Protein AF-A0A7C4DDK6-F1 (afdb_monomer_lite)

pLDDT: mean 87.46, std 12.71, range [52.12, 97.56]

Sequence (70 aa):
MVCKLGEKSEGKVFIKRSEVVGKQVVEKRGYVIGTVKDLSFSLTPEGVELAISVDSAGRELNIPWADIQA

Structure (mmCIF, N/CA/C/O backbone):
data_AF-A0A7C4DDK6-F1
#
_entry.id   AF-A0A7C4DDK6-F1
#
loop_
_atom_site.group_PDB
_atom_site.id
_atom_site.type_symbol
_atom_site.label_atom_id
_atom_site.label_alt_id
_atom_site.label_comp_id
_atom_site.label_asym_id
_atom_site.label_entity_id
_atom_site.label_seq_id
_atom_site.pdbx_PDB_ins_code
_atom_site.Cartn_x
_atom_site.Cartn_y
_atom_site.Cartn_z
_atom_site.occupancy
_atom_site.B_iso_or_equiv
_atom_site.auth_seq_id
_atom_site.auth_comp_id
_atom_site.auth_asym_id
_atom_site.auth_atom_id
_atom_site.pdbx_PDB_model_num
ATOM 1 N N . MET A 1 1 ? -2.041 -5.570 22.481 1.00 52.12 1 MET A N 1
ATOM 2 C CA . MET A 1 1 ? -3.107 -5.098 21.571 1.00 52.12 1 MET A CA 1
ATOM 3 C C . MET A 1 1 ? -4.437 -5.538 22.161 1.00 52.12 1 MET A C 1
ATOM 5 O O . MET A 1 1 ? -4.611 -6.729 22.371 1.00 52.12 1 MET A O 1
ATOM 9 N N . VAL A 1 2 ? -5.319 -4.605 22.519 1.00 52.47 2 VAL A N 1
ATOM 10 C CA . VAL A 1 2 ? -6.657 -4.921 23.047 1.00 52.47 2 VAL A CA 1
ATOM 11 C C . VAL A 1 2 ? -7.658 -4.538 21.966 1.00 52.47 2 VAL A C 1
ATOM 13 O O . VAL A 1 2 ? -7.709 -3.377 21.572 1.00 52.47 2 VAL A O 1
ATOM 16 N N . CYS A 1 3 ? -8.407 -5.509 21.446 1.00 63.78 3 CYS A N 1
ATOM 17 C CA . CYS A 1 3 ? -9.403 -5.279 20.404 1.00 63.78 3 CYS A CA 1
ATOM 18 C C . CYS A 1 3 ? -10.801 -5.379 21.023 1.00 63.78 3 CYS A C 1
ATOM 20 O O . CYS A 1 3 ? -11.127 -6.387 21.649 1.00 63.78 3 CYS A O 1
ATOM 22 N N . LYS A 1 4 ? -11.625 -4.338 20.867 1.00 66.94 4 LYS A N 1
ATOM 23 C CA . LYS A 1 4 ? -13.059 -4.420 21.159 1.00 66.94 4 LYS A CA 1
ATOM 24 C C . LYS A 1 4 ? -13.747 -4.912 19.891 1.00 66.94 4 LYS A C 1
ATOM 26 O O . LYS A 1 4 ? -13.752 -4.202 18.889 1.00 66.94 4 LYS A O 1
ATOM 31 N N . LEU A 1 5 ? -14.297 -6.122 19.935 1.00 60.09 5 LEU A N 1
ATOM 32 C CA . LEU A 1 5 ? -15.157 -6.638 18.873 1.00 60.09 5 LEU A CA 1
ATOM 33 C C . LEU A 1 5 ? -16.468 -5.839 18.906 1.00 60.09 5 LEU A C 1
ATOM 35 O O . LEU A 1 5 ? -17.365 -6.142 19.684 1.00 60.09 5 LEU A O 1
ATOM 39 N N . GLY A 1 6 ? -16.520 -4.752 18.138 1.00 58.97 6 GLY A N 1
ATOM 40 C CA . GLY A 1 6 ? -17.740 -3.982 17.909 1.00 58.97 6 GLY A CA 1
ATOM 41 C C . GLY A 1 6 ? -18.669 -4.682 16.916 1.00 58.97 6 GLY A C 1
ATOM 42 O O . GLY A 1 6 ? -18.228 -5.521 16.127 1.00 58.97 6 GLY A O 1
ATOM 43 N N . GLU A 1 7 ? -19.952 -4.326 16.964 1.00 59.31 7 GLU A N 1
ATOM 44 C CA . GLU A 1 7 ? -21.006 -4.846 16.089 1.00 59.31 7 GLU A CA 1
ATOM 45 C C . GLU A 1 7 ? -20.639 -4.717 14.601 1.00 59.31 7 GLU A C 1
ATOM 47 O O . GLU A 1 7 ? -19.939 -3.783 14.188 1.00 59.31 7 GLU A O 1
ATOM 52 N N . LYS A 1 8 ? -21.098 -5.692 13.798 1.00 55.41 8 LYS A N 1
ATOM 53 C CA . LYS A 1 8 ? -20.926 -5.726 12.338 1.00 55.41 8 LYS A CA 1
ATOM 54 C C . LYS A 1 8 ? -21.256 -4.350 11.769 1.00 55.41 8 LYS A C 1
ATOM 56 O O . LYS A 1 8 ? -22.404 -3.924 11.788 1.00 55.41 8 LYS A O 1
ATOM 61 N N . SER A 1 9 ? -20.239 -3.661 11.266 1.00 58.06 9 SER A N 1
ATOM 62 C CA . SER A 1 9 ? -20.444 -2.368 10.629 1.00 58.06 9 SER A CA 1
ATOM 63 C C . SER A 1 9 ? -20.973 -2.642 9.229 1.00 58.06 9 SER A C 1
ATOM 65 O O . SER A 1 9 ? -20.210 -3.044 8.348 1.00 58.06 9 SER A O 1
ATOM 67 N N . GLU A 1 10 ? -22.283 -2.500 9.044 1.00 64.38 10 GLU A N 1
ATOM 68 C CA . GLU A 1 10 ? -22.902 -2.579 7.723 1.00 64.38 10 GLU A CA 1
ATOM 69 C C . GLU A 1 10 ? -22.174 -1.617 6.768 1.00 64.38 10 GLU A C 1
ATOM 71 O O . GLU A 1 10 ? -21.947 -0.450 7.086 1.00 64.38 10 GLU A O 1
ATOM 76 N N . GLY A 1 11 ? -21.711 -2.143 5.630 1.00 72.31 11 GLY A N 1
ATOM 77 C CA . GLY A 1 11 ? -21.021 -1.368 4.593 1.00 72.31 11 GLY A CA 1
ATOM 78 C C . GLY A 1 11 ? -19.491 -1.288 4.680 1.00 72.31 11 GLY A C 1
ATOM 79 O O . GLY A 1 11 ? -18.888 -0.692 3.791 1.00 72.31 11 GLY A O 1
ATOM 80 N N . LYS A 1 12 ? -18.821 -1.889 5.677 1.00 77.44 12 LYS A N 1
ATOM 81 C CA . LYS A 1 12 ? -17.344 -1.930 5.698 1.00 77.44 12 LYS A CA 1
ATOM 82 C C . LYS A 1 12 ? -16.791 -3.131 4.936 1.00 77.44 12 LYS A C 1
ATOM 84 O O . LYS A 1 12 ? -17.098 -4.277 5.258 1.00 77.44 12 LYS A O 1
ATOM 89 N N . VAL A 1 13 ? -15.909 -2.856 3.979 1.00 82.19 13 VAL A N 1
ATOM 90 C CA . VAL A 1 13 ? -15.114 -3.872 3.283 1.00 82.19 13 VAL A CA 1
ATOM 91 C C . VAL A 1 13 ? -13.729 -3.916 3.915 1.00 82.19 13 VAL A C 1
ATOM 93 O O . VAL A 1 13 ? -13.020 -2.912 3.956 1.00 82.19 13 VAL A O 1
ATOM 96 N N . PHE A 1 14 ? -13.350 -5.083 4.429 1.00 85.88 14 PHE A N 1
ATOM 97 C CA . PHE A 1 14 ? -11.996 -5.321 4.914 1.00 85.88 14 PHE A CA 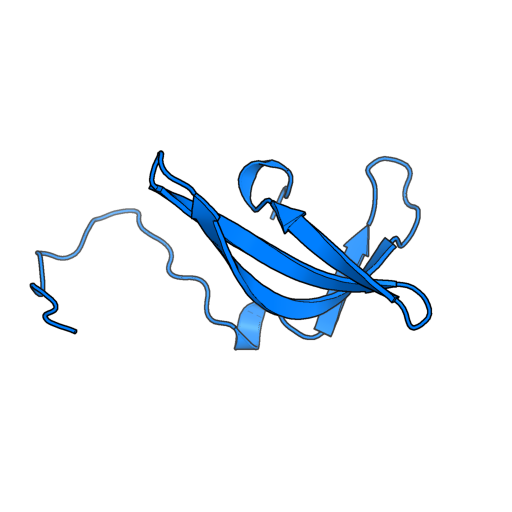1
ATOM 98 C C . PHE A 1 14 ? -11.149 -5.847 3.767 1.00 85.88 14 PHE A C 1
ATOM 100 O O . PHE A 1 14 ? -11.463 -6.895 3.210 1.00 85.88 14 PHE A O 1
ATOM 107 N N . ILE A 1 15 ? -10.073 -5.132 3.455 1.00 87.75 15 ILE A N 1
ATOM 108 C CA . ILE A 1 15 ? -9.108 -5.541 2.440 1.00 87.75 15 ILE A CA 1
ATOM 109 C C . ILE A 1 15 ? -7.984 -6.312 3.127 1.00 87.75 15 ILE A C 1
ATOM 111 O O . ILE A 1 15 ? -7.342 -5.817 4.057 1.00 87.75 15 ILE A O 1
ATOM 115 N N . LYS A 1 16 ? -7.739 -7.539 2.676 1.00 91.94 16 LYS A N 1
ATOM 116 C CA . LYS A 1 16 ? -6.631 -8.370 3.143 1.00 91.94 16 LYS A CA 1
ATOM 117 C C . LYS A 1 16 ? -5.394 -8.103 2.303 1.00 91.94 16 LYS A C 1
ATOM 119 O O . LYS A 1 16 ? -5.470 -7.894 1.097 1.00 91.94 16 LYS A O 1
ATOM 124 N N . ARG A 1 17 ? -4.223 -8.256 2.922 1.00 93.50 17 ARG A N 1
ATOM 125 C CA . ARG A 1 17 ? -2.925 -8.215 2.231 1.00 93.50 17 ARG A CA 1
ATOM 126 C C . ARG A 1 17 ? -2.907 -9.076 0.963 1.00 93.50 17 ARG A C 1
ATOM 128 O O . ARG A 1 17 ? -2.455 -8.616 -0.080 1.00 93.50 17 ARG A O 1
ATOM 135 N N . SER A 1 18 ? -3.419 -10.304 1.048 1.00 95.06 18 SER A N 1
ATOM 136 C CA . SER A 1 18 ? -3.450 -11.255 -0.071 1.00 95.06 18 SER A CA 1
ATOM 137 C C . SER A 1 18 ? -4.268 -10.778 -1.271 1.00 95.06 18 SER A C 1
ATOM 139 O O . SER A 1 18 ? -4.087 -11.299 -2.362 1.00 95.06 18 SER A O 1
ATOM 141 N N . GLU A 1 19 ? -5.181 -9.826 -1.079 1.00 93.44 19 GLU A N 1
ATOM 142 C CA . GLU A 1 19 ? -5.996 -9.269 -2.159 1.00 93.44 19 GLU A CA 1
ATOM 143 C C . 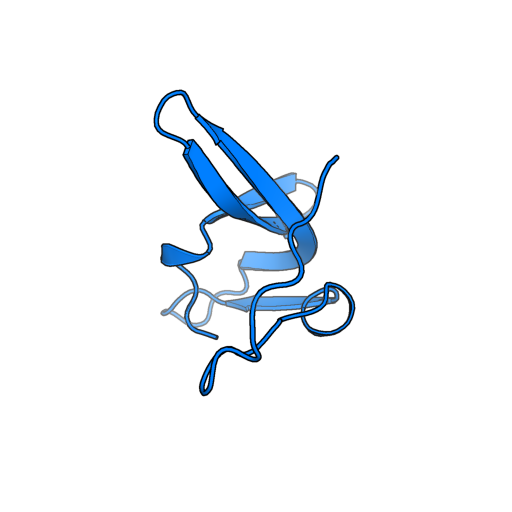GLU A 1 19 ? -5.273 -8.147 -2.906 1.00 93.44 19 GLU A C 1
ATOM 145 O O . GLU A 1 19 ? -5.670 -7.831 -4.020 1.00 93.44 19 GLU A O 1
ATOM 150 N N . VAL A 1 20 ? -4.230 -7.546 -2.320 1.00 93.88 20 VAL A N 1
ATOM 151 C CA . VAL A 1 20 ? -3.558 -6.345 -2.851 1.00 93.88 20 VAL A CA 1
ATOM 152 C C . VAL A 1 20 ? -2.132 -6.636 -3.309 1.00 93.88 20 VAL A C 1
ATOM 154 O O . VAL A 1 20 ? -1.692 -6.110 -4.329 1.00 93.88 20 VAL A O 1
ATOM 157 N N . VAL A 1 21 ? -1.400 -7.474 -2.574 1.00 96.19 21 VAL A N 1
ATOM 158 C CA . VAL A 1 21 ? -0.007 -7.805 -2.896 1.00 96.19 21 VAL A CA 1
ATOM 159 C C . VAL A 1 21 ? 0.081 -8.474 -4.268 1.00 96.19 21 VAL A C 1
ATOM 161 O O . VAL A 1 21 ? -0.706 -9.356 -4.598 1.00 96.19 21 VAL A O 1
ATOM 164 N N . GLY A 1 22 ? 1.053 -8.039 -5.070 1.00 96.12 22 GLY A N 1
ATOM 165 C CA . GLY A 1 22 ? 1.249 -8.483 -6.448 1.00 96.12 22 GLY A CA 1
ATOM 166 C C . GLY A 1 22 ? 0.470 -7.678 -7.492 1.00 96.12 22 GLY A C 1
ATOM 167 O O . GLY A 1 22 ? 0.756 -7.818 -8.680 1.00 96.12 22 GLY A O 1
ATOM 168 N N . LYS A 1 23 ? -0.469 -6.804 -7.095 1.00 95.50 23 LYS A N 1
ATOM 169 C CA . LYS A 1 23 ? -1.117 -5.886 -8.043 1.00 95.50 23 LYS A CA 1
ATOM 170 C C . LYS A 1 23 ? -0.134 -4.831 -8.548 1.00 95.50 23 LYS A C 1
ATOM 172 O O . LYS A 1 23 ? 0.762 -4.398 -7.821 1.00 95.50 23 LYS A O 1
ATOM 177 N N . GLN A 1 24 ? -0.336 -4.391 -9.787 1.00 95.69 24 GLN A N 1
ATOM 178 C CA . GLN A 1 24 ? 0.384 -3.252 -10.346 1.00 95.69 24 GLN A CA 1
ATOM 179 C C . GLN A 1 24 ? -0.270 -1.946 -9.908 1.00 95.69 24 GLN A C 1
ATOM 181 O O . GLN A 1 24 ? -1.492 -1.809 -9.956 1.00 95.69 24 GLN A O 1
ATOM 186 N N . VAL A 1 25 ? 0.555 -0.977 -9.526 1.00 95.06 25 VAL A N 1
ATOM 187 C CA . VAL A 1 25 ? 0.119 0.402 -9.327 1.00 95.06 25 VAL A CA 1
ATOM 188 C C . VAL A 1 25 ? 0.387 1.169 -10.609 1.00 95.06 25 VAL A C 1
ATOM 190 O O . VAL A 1 25 ? 1.511 1.177 -11.115 1.00 95.06 25 VAL A O 1
ATOM 193 N N . VAL A 1 26 ? -0.655 1.807 -11.130 1.00 94.31 26 VAL A N 1
ATOM 194 C CA . VAL A 1 26 ? -0.617 2.537 -12.394 1.00 94.31 26 VAL A CA 1
ATOM 195 C C . VAL A 1 26 ? -1.007 3.985 -12.125 1.00 94.31 26 VAL A C 1
ATOM 197 O O . VAL A 1 26 ? -2.019 4.260 -11.484 1.00 94.31 26 VAL A O 1
ATOM 200 N N . GLU A 1 27 ? -0.189 4.921 -12.590 1.00 92.50 27 GLU A N 1
ATOM 201 C CA . GLU A 1 27 ? -0.504 6.345 -12.553 1.00 92.50 27 GLU A CA 1
ATOM 202 C C . GLU A 1 27 ? -1.689 6.651 -13.487 1.00 92.50 27 GLU A C 1
ATOM 204 O O . GLU A 1 27 ? -1.909 5.957 -14.479 1.00 92.50 27 GLU A O 1
ATOM 209 N N . LYS A 1 28 ? -2.414 7.753 -13.260 1.00 89.25 28 LYS A N 1
ATOM 210 C CA . LYS A 1 28 ? -3.533 8.206 -14.115 1.00 89.25 28 LYS A CA 1
ATOM 211 C C . LYS A 1 28 ? -3.206 8.285 -15.613 1.00 89.25 28 LYS A C 1
ATOM 213 O O . LYS A 1 28 ? -4.108 8.182 -16.436 1.00 89.25 28 LYS A O 1
ATOM 218 N N . ARG A 1 29 ? -1.937 8.490 -15.976 1.00 91.50 29 ARG A N 1
ATOM 219 C CA . ARG A 1 29 ? -1.468 8.553 -17.372 1.00 91.50 29 ARG A CA 1
ATOM 220 C C . ARG A 1 29 ? -1.179 7.177 -17.988 1.00 91.50 29 ARG A C 1
ATOM 222 O O . ARG A 1 29 ? -0.771 7.111 -19.141 1.00 91.50 29 ARG A O 1
ATOM 229 N N . GLY A 1 30 ? -1.383 6.094 -17.239 1.00 90.31 30 GLY A N 1
ATOM 230 C CA . GLY A 1 30 ? -1.145 4.717 -17.675 1.00 90.31 30 GLY A CA 1
ATOM 231 C C . GLY A 1 30 ? 0.270 4.199 -17.405 1.00 90.31 30 GLY A C 1
ATOM 232 O O . GLY A 1 30 ? 0.568 3.057 -17.747 1.00 90.31 30 GLY A O 1
ATOM 233 N N . TYR A 1 31 ? 1.149 4.998 -16.791 1.00 92.69 31 TYR A N 1
ATOM 234 C CA . TYR A 1 31 ? 2.499 4.552 -16.446 1.00 92.69 31 TYR A CA 1
ATOM 235 C C . TYR A 1 31 ? 2.477 3.617 -15.240 1.00 92.69 31 TYR A C 1
ATOM 237 O O . TYR A 1 31 ? 1.916 3.946 -14.196 1.00 92.69 31 TYR A O 1
ATOM 245 N N . VAL A 1 32 ? 3.120 2.457 -15.371 1.00 94.75 32 VAL A N 1
ATOM 246 C CA . VAL A 1 32 ? 3.288 1.524 -14.254 1.00 94.75 32 VAL A CA 1
ATOM 247 C C . VAL A 1 32 ? 4.322 2.101 -13.292 1.00 94.75 32 VAL A C 1
ATOM 249 O O . VAL A 1 32 ? 5.486 2.259 -13.652 1.00 94.75 32 VAL A O 1
ATOM 252 N N . ILE A 1 33 ? 3.889 2.397 -12.068 1.00 94.88 33 ILE A N 1
ATOM 253 C CA . ILE A 1 33 ? 4.755 2.858 -10.977 1.00 94.88 33 ILE A CA 1
ATOM 254 C C . ILE A 1 33 ? 5.526 1.668 -10.404 1.00 94.88 33 ILE A C 1
ATOM 256 O O . ILE A 1 33 ? 6.722 1.757 -10.153 1.00 94.88 33 ILE A O 1
ATOM 260 N N . GLY A 1 34 ? 4.853 0.533 -10.214 1.00 96.50 34 GLY A N 1
ATOM 261 C CA . GLY A 1 34 ? 5.486 -0.649 -9.646 1.00 96.50 34 GLY A CA 1
ATOM 262 C C . GLY A 1 34 ? 4.497 -1.726 -9.230 1.00 96.50 34 GLY A C 1
ATOM 263 O O . GLY A 1 34 ? 3.333 -1.712 -9.632 1.00 96.50 34 GLY A O 1
ATOM 264 N N . THR A 1 35 ? 4.973 -2.668 -8.418 1.00 97.56 35 THR A N 1
ATOM 265 C CA . THR A 1 35 ? 4.168 -3.783 -7.893 1.00 97.56 35 THR A CA 1
ATOM 266 C C . THR A 1 35 ? 4.034 -3.684 -6.380 1.00 97.56 35 THR A C 1
ATOM 268 O O . THR A 1 35 ? 5.027 -3.467 -5.685 1.00 97.56 35 THR A O 1
ATOM 271 N N . VAL A 1 36 ? 2.822 -3.868 -5.855 1.00 97.12 36 VAL A N 1
ATOM 272 C CA . VAL A 1 36 ? 2.578 -3.859 -4.407 1.00 97.12 36 VAL A CA 1
ATOM 273 C C . VAL A 1 36 ? 3.274 -5.048 -3.743 1.00 97.12 36 VAL A C 1
ATOM 275 O O . VAL A 1 36 ? 3.032 -6.197 -4.116 1.00 97.12 36 VAL A O 1
ATOM 278 N N . LYS A 1 37 ? 4.099 -4.784 -2.727 1.00 97.31 37 LYS A N 1
ATOM 279 C CA . LYS A 1 37 ? 4.776 -5.800 -1.906 1.00 97.31 37 LYS A CA 1
ATOM 280 C C . LYS A 1 37 ? 4.109 -6.036 -0.560 1.00 97.31 37 LYS A C 1
ATOM 282 O O . LYS A 1 37 ? 4.093 -7.175 -0.083 1.00 97.31 37 LYS A O 1
ATOM 287 N N . ASP A 1 38 ? 3.555 -4.988 0.041 1.00 96.19 38 ASP A N 1
ATOM 288 C CA . ASP A 1 38 ? 2.894 -5.096 1.337 1.00 96.19 38 ASP A CA 1
ATOM 289 C C . ASP A 1 38 ? 1.881 -3.974 1.584 1.00 96.19 38 ASP A C 1
ATOM 291 O O . ASP A 1 38 ? 1.808 -2.995 0.838 1.00 96.19 38 ASP A O 1
ATOM 295 N N . LEU A 1 39 ? 1.107 -4.138 2.655 1.00 95.06 39 LEU A N 1
ATOM 296 C CA . LEU A 1 39 ? 0.357 -3.061 3.289 1.00 95.06 39 LEU A CA 1
ATOM 297 C C . LEU A 1 39 ? 1.264 -2.404 4.329 1.00 95.06 39 LEU A C 1
ATOM 299 O O . LEU A 1 39 ? 1.874 -3.100 5.141 1.00 95.06 39 LEU A O 1
ATOM 303 N N . SER A 1 40 ? 1.332 -1.082 4.331 1.00 94.56 40 SER A N 1
ATOM 304 C CA . SER A 1 40 ? 2.124 -0.319 5.289 1.00 94.56 40 SER A CA 1
ATOM 305 C C . SER A 1 40 ? 1.258 0.722 5.991 1.00 94.56 40 SER A C 1
ATOM 307 O O . SER A 1 40 ? 0.121 0.999 5.608 1.00 94.56 40 SER A O 1
ATOM 309 N N . PHE A 1 41 ? 1.764 1.262 7.091 1.00 94.25 41 PHE A N 1
ATOM 310 C CA . PHE A 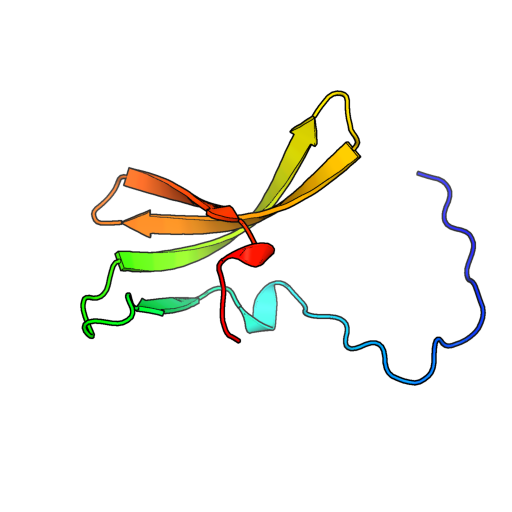1 41 ? 1.142 2.394 7.759 1.00 94.25 41 PHE A CA 1
ATOM 311 C C . PHE A 1 41 ? 2.219 3.291 8.355 1.00 94.25 41 PHE A C 1
ATOM 313 O O . PHE A 1 41 ? 3.256 2.805 8.815 1.00 94.25 41 PHE A O 1
ATOM 320 N N . SER A 1 42 ? 1.978 4.597 8.339 1.00 90.38 42 SER A N 1
ATOM 321 C CA . SER A 1 42 ? 2.801 5.576 9.036 1.00 90.38 42 SER A CA 1
ATOM 322 C C . SER A 1 42 ? 2.195 5.852 10.414 1.00 90.38 42 SER A C 1
ATOM 324 O O . SER A 1 42 ? 0.976 5.835 10.604 1.00 90.38 42 SER A O 1
ATOM 326 N N . LEU A 1 43 ? 3.066 6.066 11.399 1.00 91.81 43 LEU A N 1
ATOM 327 C CA . LEU A 1 43 ? 2.684 6.591 12.704 1.00 91.81 43 LEU A CA 1
ATOM 328 C C . LEU A 1 43 ? 3.063 8.066 12.727 1.00 91.81 43 LEU A C 1
ATOM 330 O O . LEU A 1 43 ? 4.248 8.399 12.722 1.00 91.81 43 LEU A O 1
ATOM 334 N N . THR A 1 44 ? 2.061 8.935 12.744 1.00 88.50 44 THR A N 1
ATOM 335 C CA . THR A 1 44 ? 2.235 10.381 12.863 1.00 88.50 44 THR A CA 1
ATOM 336 C C . THR A 1 44 ? 1.740 10.842 14.237 1.00 88.50 44 THR A C 1
ATOM 338 O O . THR A 1 44 ? 1.018 10.108 14.920 1.00 88.50 44 THR A O 1
ATOM 341 N N . PRO A 1 45 ? 2.099 12.057 14.686 1.00 93.31 45 PRO A N 1
ATOM 342 C CA . PRO A 1 45 ? 1.509 12.634 15.895 1.00 93.31 45 PRO A CA 1
ATOM 343 C C . PRO A 1 45 ? -0.022 12.767 15.828 1.00 93.31 45 PRO A C 1
ATOM 345 O O . PRO A 1 45 ? -0.680 12.811 16.865 1.00 93.31 45 PRO A O 1
ATOM 348 N N . GLU A 1 46 ? -0.580 12.838 14.618 1.00 90.44 46 GLU A N 1
ATOM 349 C CA . GLU A 1 46 ? -2.005 13.047 14.347 1.00 90.44 46 GLU A CA 1
ATOM 350 C C . GLU A 1 46 ? -2.781 11.725 14.248 1.00 90.44 46 GLU A C 1
ATOM 352 O O . GLU A 1 46 ? -3.997 11.706 14.445 1.00 90.44 46 GLU A O 1
ATOM 357 N N . GLY A 1 47 ? -2.095 10.604 14.000 1.00 91.00 47 GLY A N 1
ATOM 358 C CA . GLY A 1 47 ? -2.714 9.286 13.982 1.00 91.00 47 GLY A CA 1
ATOM 359 C C . GLY A 1 47 ? -1.955 8.239 13.172 1.00 91.00 47 GLY A C 1
ATOM 360 O O . GLY A 1 47 ? -0.732 8.255 13.053 1.00 91.00 47 GLY A O 1
ATOM 361 N N . VAL A 1 48 ? -2.717 7.277 12.652 1.00 92.25 48 VAL A N 1
ATOM 362 C CA . VAL A 1 48 ? -2.223 6.217 11.767 1.00 92.25 48 VAL A CA 1
ATOM 363 C C . VAL A 1 48 ? -2.692 6.531 10.355 1.00 92.25 48 VAL A C 1
ATOM 365 O O . VAL A 1 48 ? -3.900 6.604 10.125 1.00 92.25 48 VAL A O 1
ATOM 368 N N . GLU A 1 49 ? -1.769 6.649 9.406 1.00 92.88 49 GLU A N 1
ATOM 369 C CA . GLU A 1 49 ? -2.115 6.747 7.987 1.00 92.88 49 GLU A CA 1
ATOM 370 C C . GLU A 1 49 ? -1.791 5.427 7.297 1.00 92.88 49 GLU A C 1
ATOM 372 O O . GLU A 1 49 ? -0.702 4.878 7.451 1.00 92.88 49 GLU A O 1
ATOM 377 N N . LEU A 1 50 ? -2.749 4.894 6.543 1.00 93.75 50 LEU A N 1
ATOM 378 C CA . LEU A 1 50 ? -2.566 3.649 5.803 1.00 93.75 50 LEU A CA 1
ATOM 379 C C . LEU A 1 50 ? -1.900 3.929 4.457 1.00 93.75 50 LEU A C 1
ATOM 381 O O . LEU A 1 50 ? -2.192 4.932 3.807 1.00 93.75 50 LEU A O 1
ATOM 385 N N . ALA A 1 51 ? -1.054 3.009 4.014 1.00 94.75 51 ALA A N 1
ATOM 386 C CA . ALA A 1 51 ? -0.347 3.070 2.747 1.00 94.75 51 ALA A CA 1
ATOM 387 C C . ALA A 1 51 ? -0.149 1.663 2.153 1.00 94.75 51 ALA A C 1
ATOM 389 O O . ALA A 1 51 ? -0.405 0.638 2.790 1.00 94.75 51 ALA A O 1
ATOM 390 N N . ILE A 1 52 ? 0.300 1.613 0.904 1.00 95.38 52 ILE A N 1
ATOM 391 C CA . ILE A 1 52 ? 0.871 0.409 0.293 1.00 95.38 52 ILE A CA 1
ATOM 392 C C . ILE A 1 52 ? 2.372 0.603 0.093 1.00 95.38 52 ILE A C 1
ATOM 394 O O . ILE A 1 52 ? 2.810 1.671 -0.338 1.00 95.38 52 ILE A O 1
ATOM 398 N N . SER A 1 53 ? 3.144 -0.451 0.344 1.00 96.75 53 SER A N 1
ATOM 399 C CA . SER A 1 53 ? 4.549 -0.530 -0.057 1.00 96.75 53 SER A CA 1
ATOM 400 C C . SER A 1 53 ? 4.630 -1.075 -1.477 1.00 96.75 53 SER A C 1
ATOM 402 O O . SER A 1 53 ? 4.130 -2.166 -1.768 1.00 96.75 53 SER A O 1
ATOM 404 N N . VAL A 1 54 ? 5.286 -0.340 -2.365 1.00 97.00 54 VAL A N 1
ATOM 405 C CA . VAL A 1 54 ? 5.426 -0.644 -3.791 1.00 97.00 54 VAL A CA 1
ATOM 406 C C . VAL A 1 54 ? 6.900 -0.785 -4.132 1.00 97.00 54 VAL A C 1
ATOM 408 O O . VAL A 1 54 ? 7.710 0.071 -3.791 1.00 97.00 54 VAL A O 1
ATOM 411 N N . ASP A 1 55 ? 7.245 -1.850 -4.846 1.00 97.19 55 ASP A N 1
ATOM 412 C CA . ASP A 1 55 ? 8.549 -1.971 -5.489 1.00 97.19 55 ASP A CA 1
ATOM 413 C C . ASP A 1 55 ? 8.511 -1.328 -6.871 1.00 97.19 55 ASP A C 1
ATOM 415 O O . ASP A 1 55 ? 7.807 -1.789 -7.776 1.00 97.19 55 ASP A O 1
ATOM 419 N N . SER A 1 56 ? 9.278 -0.256 -7.007 1.00 95.25 56 SER A N 1
AT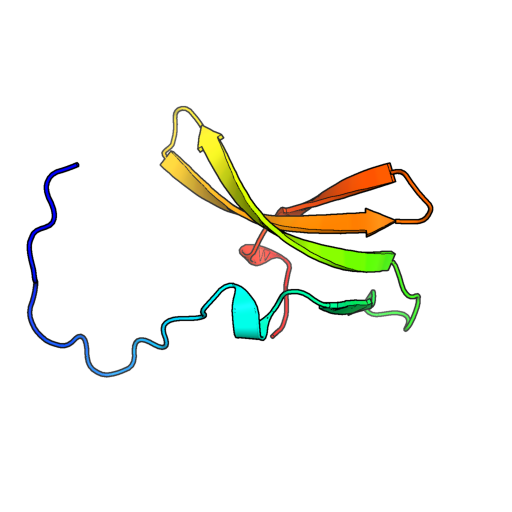OM 420 C CA . SER A 1 56 ? 9.462 0.523 -8.220 1.00 95.25 56 SER A CA 1
ATOM 421 C C . SER A 1 56 ? 10.920 0.407 -8.654 1.00 95.25 56 SER A C 1
ATOM 423 O O . SER A 1 56 ? 11.780 1.161 -8.195 1.00 95.25 56 SER A O 1
ATOM 425 N N . ALA A 1 57 ? 11.197 -0.540 -9.554 1.00 91.50 57 ALA A N 1
ATOM 426 C CA . ALA A 1 57 ? 12.527 -0.775 -10.123 1.00 91.50 57 ALA A CA 1
ATOM 427 C C . ALA A 1 57 ? 13.637 -0.948 -9.060 1.00 91.50 57 ALA A C 1
ATOM 429 O O . ALA A 1 57 ? 14.728 -0.390 -9.186 1.00 91.50 57 ALA A O 1
ATOM 430 N N . GLY A 1 58 ? 13.356 -1.712 -7.999 1.00 91.06 58 GLY A N 1
ATOM 431 C CA . GLY A 1 58 ? 14.309 -1.996 -6.924 1.00 91.06 58 GLY A CA 1
ATOM 432 C C . GLY A 1 58 ? 14.354 -0.934 -5.826 1.00 91.06 58 GLY A C 1
ATOM 433 O O . GLY A 1 58 ? 15.193 -1.024 -4.931 1.00 91.06 58 GLY A O 1
ATOM 434 N N . ARG A 1 59 ? 13.469 0.068 -5.875 1.00 94.06 59 ARG A N 1
ATOM 435 C CA . ARG A 1 59 ? 13.259 1.040 -4.797 1.00 94.06 59 ARG A CA 1
ATOM 436 C C . ARG A 1 59 ? 11.906 0.807 -4.153 1.00 94.06 59 ARG A C 1
ATOM 438 O O . ARG A 1 59 ? 10.916 0.596 -4.848 1.00 94.06 59 ARG A O 1
ATOM 445 N N . GLU A 1 60 ? 11.864 0.901 -2.832 1.00 94.81 60 GLU A N 1
ATOM 446 C CA . GLU A 1 60 ? 10.609 0.868 -2.093 1.00 94.81 60 GLU A CA 1
ATOM 447 C C . GLU A 1 60 ? 9.992 2.269 -2.039 1.00 94.81 60 GLU A C 1
ATOM 449 O O . GLU A 1 60 ? 10.651 3.245 -1.675 1.00 94.81 60 GLU A O 1
ATOM 454 N N . LEU A 1 61 ? 8.723 2.359 -2.424 1.00 95.25 61 LEU A N 1
ATOM 455 C CA . LEU A 1 61 ? 7.901 3.560 -2.353 1.00 95.25 61 LEU A CA 1
ATOM 456 C C . LEU A 1 61 ? 6.683 3.268 -1.483 1.00 95.25 61 LEU A C 1
ATOM 458 O O . LEU A 1 61 ? 6.051 2.227 -1.641 1.00 95.25 61 LEU A O 1
ATOM 462 N N . ASN A 1 62 ? 6.325 4.201 -0.607 1.00 95.25 62 ASN A N 1
ATOM 463 C CA . ASN A 1 62 ? 5.073 4.137 0.139 1.00 95.25 62 ASN A CA 1
ATOM 464 C C . ASN A 1 62 ? 4.062 5.082 -0.508 1.00 95.25 62 ASN A C 1
ATOM 466 O O . ASN A 1 62 ? 4.368 6.258 -0.703 1.00 95.25 62 ASN A O 1
ATOM 470 N N . ILE A 1 63 ? 2.878 4.571 -0.844 1.00 93.75 63 ILE A N 1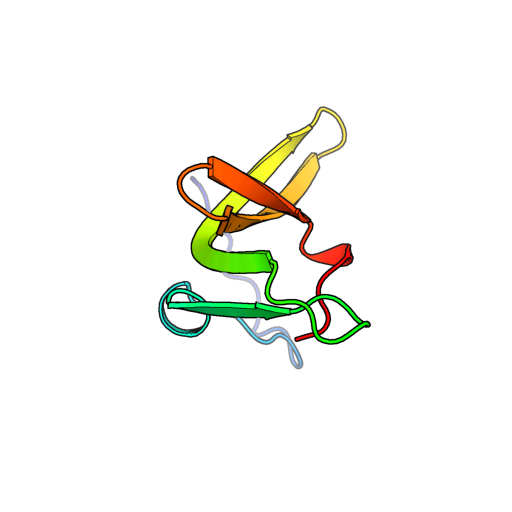
ATOM 471 C CA . ILE A 1 63 ? 1.792 5.358 -1.441 1.00 93.75 63 ILE A CA 1
ATOM 472 C C . ILE A 1 63 ? 0.627 5.402 -0.449 1.00 93.75 63 ILE A C 1
ATOM 474 O O . ILE A 1 63 ? 0.102 4.333 -0.118 1.00 93.75 63 ILE A O 1
ATOM 478 N N . PRO A 1 64 ? 0.215 6.590 0.032 1.00 94.12 64 PRO A N 1
ATOM 479 C CA . PRO A 1 64 ? -0.919 6.728 0.939 1.00 94.12 64 PRO A CA 1
ATOM 480 C C . PRO A 1 64 ? -2.202 6.154 0.342 1.00 94.12 64 PRO A C 1
ATOM 482 O O . PRO A 1 64 ? -2.509 6.364 -0.830 1.00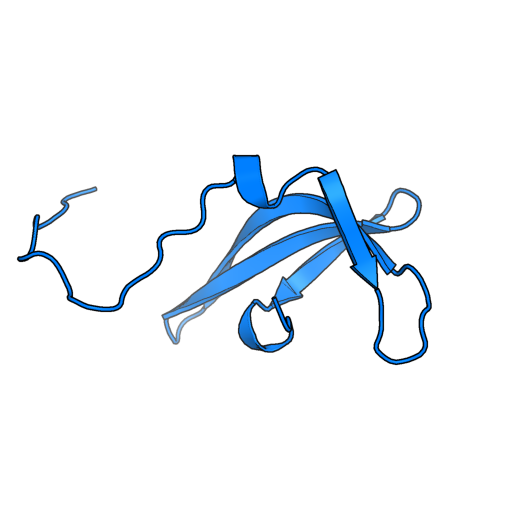 94.12 64 PRO A O 1
ATOM 485 N N . TRP A 1 65 ? -3.002 5.473 1.160 1.00 91.56 65 TRP A N 1
ATOM 486 C CA . TRP A 1 65 ? -4.258 4.870 0.705 1.00 91.56 65 TRP A CA 1
ATOM 487 C C . TRP A 1 65 ? -5.261 5.907 0.199 1.00 91.56 65 TRP A C 1
ATOM 489 O O . TRP A 1 65 ? -6.065 5.611 -0.680 1.00 91.56 65 TRP A O 1
ATOM 499 N N . ALA A 1 66 ? -5.190 7.129 0.736 1.00 90.88 66 ALA A N 1
ATOM 500 C CA . ALA A 1 66 ? -6.003 8.263 0.308 1.00 90.88 66 ALA A CA 1
ATOM 501 C C . ALA A 1 66 ? -5.776 8.651 -1.167 1.00 90.88 66 ALA A C 1
ATOM 503 O O . ALA A 1 66 ? -6.674 9.214 -1.791 1.00 90.88 66 ALA A O 1
ATOM 504 N N . ASP A 1 67 ? -4.615 8.305 -1.731 1.00 91.75 67 ASP A N 1
ATOM 505 C CA . ASP A 1 67 ? -4.249 8.616 -3.115 1.00 91.75 67 ASP A CA 1
ATOM 506 C C . ASP A 1 67 ? -4.585 7.477 -4.095 1.00 91.75 67 ASP A C 1
ATOM 508 O O . ASP A 1 67 ? -4.416 7.623 -5.310 1.00 91.75 67 ASP A O 1
ATOM 512 N N . ILE A 1 68 ? -5.069 6.336 -3.593 1.00 90.00 68 ILE A N 1
ATOM 513 C CA . ILE A 1 68 ? -5.352 5.137 -4.387 1.00 90.00 68 ILE A CA 1
ATOM 514 C C . ILE A 1 68 ? -6.831 5.101 -4.763 1.00 90.00 68 ILE A C 1
ATOM 516 O O . ILE A 1 68 ? -7.715 5.172 -3.912 1.00 90.00 68 ILE A O 1
ATOM 520 N N . GLN A 1 69 ? -7.099 4.902 -6.052 1.00 85.94 69 GLN A N 1
ATOM 521 C CA . GLN A 1 69 ? -8.421 4.509 -6.535 1.00 85.94 69 GLN A CA 1
ATOM 522 C C . GLN A 1 69 ? -8.408 2.995 -6.753 1.00 85.94 69 GLN A C 1
ATOM 524 O O . GLN A 1 69 ? -7.661 2.507 -7.602 1.00 85.94 69 GLN A O 1
ATOM 529 N N . ALA A 1 70 ? -9.168 2.271 -5.929 1.00 69.38 70 ALA A N 1
ATOM 530 C CA . ALA A 1 70 ? -9.240 0.809 -5.910 1.00 69.38 70 ALA A CA 1
ATOM 531 C C . ALA A 1 70 ? -10.539 0.289 -6.532 1.00 69.38 70 ALA A C 1
ATOM 533 O O . ALA A 1 70 ? -11.578 0.970 -6.370 1.00 69.38 70 ALA A O 1
#

Secondary structure (DSSP, 8-state):
---------TTPPPPPHHHHTTPEEE-TTS-EEEEEEEEEEEEETTEEEEEEEEEETTEEEEEEGGG---

Radius of gyration: 14.36 Å; chains: 1; bounding box: 37×24×41 Å

Foldseek 3Di:
DDDDPDDDDPPDDDDDFVNQFQDWDADPVRHTQFTFHGKDWDQDPVGIWTWTWGDGPNDTDTGTPVPDDD